Protein AF-A0A0M9BPW5-F1 (afdb_monomer)

pLDDT: mean 83.89, std 12.68, range [43.28, 96.88]

Sequence (171 aa):
MLNIRYLWQKRESIIVTWLVSYSAVLIVPILISLVIYMQANETLKSEIHRANDSLLKQMRYTIDTQVDLMKRLNMEMTWSPNLQTLMYSNQPAKEAPYTAYQLVKELRLYKTSYASIDEFYVVWKKDQSILRSGNIRDMRTAFHTLHNTGAMSFEVWRDQILGGETDQFVI

Radius of gyration: 38.56 Å; Cα contacts (8 Å, |Δi|>4): 85; chains: 1; bounding box: 63×29×126 Å

Structure (mmCIF, N/CA/C/O backbone):
data_AF-A0A0M9BPW5-F1
#
_entry.id   AF-A0A0M9BPW5-F1
#
loop_
_atom_site.group_PDB
_atom_site.id
_atom_site.type_symbol
_atom_site.label_atom_id
_atom_site.label_alt_id
_atom_site.label_comp_id
_atom_site.label_asym_id
_atom_site.label_entity_id
_atom_site.label_seq_id
_atom_site.pdbx_PDB_ins_code
_atom_site.Cartn_x
_atom_site.Cartn_y
_atom_site.Cartn_z
_atom_site.occupancy
_atom_site.B_iso_or_equiv
_atom_site.auth_seq_id
_atom_site.auth_comp_id
_atom_site.auth_asym_id
_atom_site.auth_atom_id
_atom_site.pdbx_PDB_model_num
ATOM 1 N N . MET A 1 1 ? 37.411 -3.195 -94.209 1.00 43.28 1 MET A N 1
ATOM 2 C CA . MET A 1 1 ? 36.472 -3.679 -93.175 1.00 43.28 1 MET A CA 1
ATOM 3 C C . MET A 1 1 ? 37.168 -3.593 -91.826 1.00 43.28 1 MET A C 1
ATOM 5 O O . MET A 1 1 ? 37.989 -4.449 -91.527 1.00 43.28 1 MET A O 1
ATOM 9 N N . LEU A 1 2 ? 36.937 -2.521 -91.063 1.00 47.84 2 LEU A N 1
ATOM 10 C CA . LEU A 1 2 ? 37.511 -2.374 -89.723 1.00 47.84 2 LEU A CA 1
ATOM 11 C C . LEU A 1 2 ? 36.490 -2.831 -88.681 1.00 47.84 2 LEU A C 1
ATOM 13 O O . LEU A 1 2 ? 35.314 -2.478 -88.722 1.00 47.84 2 LEU A O 1
ATOM 17 N N . ASN A 1 3 ? 36.972 -3.697 -87.801 1.00 52.16 3 ASN A N 1
ATOM 18 C CA . ASN A 1 3 ? 36.210 -4.607 -86.965 1.00 52.16 3 ASN A CA 1
ATOM 19 C C . ASN A 1 3 ? 35.525 -3.860 -85.801 1.00 52.16 3 ASN A C 1
ATOM 21 O O . ASN A 1 3 ? 36.129 -3.628 -84.755 1.00 52.16 3 ASN A O 1
ATOM 25 N N . ILE A 1 4 ? 34.248 -3.500 -85.972 1.00 58.25 4 ILE A N 1
ATOM 26 C CA . ILE A 1 4 ? 33.397 -2.829 -84.963 1.00 58.25 4 ILE A CA 1
ATOM 27 C C . ILE A 1 4 ? 33.280 -3.625 -83.648 1.00 58.25 4 ILE A C 1
ATOM 29 O O . ILE A 1 4 ? 33.071 -3.047 -82.582 1.00 58.25 4 ILE A O 1
ATOM 33 N N . ARG A 1 5 ? 33.519 -4.940 -83.693 1.00 55.97 5 ARG A N 1
ATOM 34 C CA . ARG A 1 5 ? 33.482 -5.831 -82.525 1.00 55.97 5 ARG A CA 1
ATOM 35 C C . ARG A 1 5 ? 34.586 -5.553 -81.491 1.00 55.97 5 ARG A C 1
ATOM 37 O O . ARG A 1 5 ? 34.332 -5.655 -80.296 1.00 55.97 5 ARG A O 1
ATOM 44 N N . TYR A 1 6 ? 35.780 -5.133 -81.919 1.00 55.19 6 TYR A N 1
ATOM 45 C CA . TYR A 1 6 ? 36.914 -4.877 -81.011 1.00 55.19 6 TYR A CA 1
ATOM 46 C C . TYR A 1 6 ? 36.750 -3.578 -80.201 1.00 55.19 6 TYR A C 1
ATOM 48 O O . TYR A 1 6 ? 37.181 -3.491 -79.050 1.00 55.19 6 TYR A O 1
ATOM 56 N N . LEU A 1 7 ? 36.072 -2.575 -80.771 1.00 54.31 7 LEU A N 1
ATOM 57 C CA . LEU A 1 7 ? 35.800 -1.306 -80.088 1.00 54.31 7 LEU A CA 1
ATOM 58 C C . LEU A 1 7 ? 34.757 -1.453 -78.970 1.00 54.31 7 LEU A C 1
ATOM 60 O O . LEU A 1 7 ? 34.839 -0.733 -77.980 1.00 54.31 7 LEU A O 1
ATOM 64 N N . TRP A 1 8 ? 33.818 -2.396 -79.090 1.00 54.62 8 TRP A N 1
ATOM 65 C CA . TRP A 1 8 ? 32.851 -2.706 -78.030 1.00 54.62 8 TRP A CA 1
ATOM 66 C C . TRP A 1 8 ? 33.485 -3.484 -76.870 1.00 54.62 8 TRP A C 1
ATOM 68 O O . TRP A 1 8 ? 33.265 -3.140 -75.714 1.00 54.62 8 TRP A O 1
ATOM 78 N N . GLN A 1 9 ? 34.371 -4.438 -77.163 1.00 58.84 9 GLN A N 1
ATOM 79 C CA . GLN A 1 9 ? 35.038 -5.260 -76.145 1.00 58.84 9 GLN A CA 1
ATOM 80 C C . GLN A 1 9 ? 35.985 -4.449 -75.233 1.00 58.84 9 GLN A C 1
ATOM 82 O O . GLN A 1 9 ? 36.092 -4.725 -74.042 1.00 58.84 9 GLN A O 1
ATOM 87 N N . LYS A 1 10 ? 36.633 -3.395 -75.759 1.00 53.81 10 LYS A N 1
ATOM 88 C CA . LYS A 1 10 ? 37.424 -2.444 -74.947 1.00 53.81 10 LYS A CA 1
ATOM 89 C C . LYS A 1 10 ? 36.571 -1.421 -74.187 1.00 53.81 10 LYS A C 1
ATOM 91 O O . LYS A 1 10 ? 36.993 -0.954 -73.131 1.00 53.81 10 LYS A O 1
ATOM 96 N N . ARG A 1 11 ? 35.395 -1.053 -74.709 1.00 54.56 11 ARG A N 1
ATOM 97 C CA . ARG A 1 11 ? 34.473 -0.102 -74.060 1.00 54.56 11 ARG A CA 1
ATOM 98 C C . ARG A 1 11 ? 33.724 -0.725 -72.889 1.00 54.56 11 ARG A C 1
ATOM 100 O O . ARG A 1 11 ? 33.524 -0.024 -71.902 1.00 54.56 11 ARG A O 1
ATOM 107 N N . GLU A 1 12 ? 33.408 -2.019 -72.953 1.00 57.09 12 GLU A N 1
ATOM 108 C CA . GLU A 1 12 ? 32.880 -2.753 -71.796 1.00 57.09 12 GLU A CA 1
ATOM 109 C C . GLU A 1 12 ? 33.825 -2.651 -70.599 1.00 57.09 12 GLU A C 1
ATOM 111 O O . GLU A 1 12 ? 33.384 -2.301 -69.514 1.00 57.09 12 GLU A O 1
ATOM 116 N N . SER A 1 13 ? 35.136 -2.825 -70.793 1.00 60.31 13 SER A N 1
ATOM 117 C CA . SER A 1 13 ? 36.097 -2.717 -69.690 1.00 60.31 13 SER A CA 1
ATOM 118 C C . SER A 1 13 ? 36.125 -1.323 -69.055 1.00 60.31 13 SER A C 1
ATOM 120 O O . SER A 1 13 ? 36.182 -1.229 -67.836 1.00 60.31 13 SER A O 1
ATOM 122 N N . ILE A 1 14 ? 36.071 -0.242 -69.844 1.00 68.62 14 ILE A N 1
ATOM 123 C CA . ILE A 1 14 ? 36.126 1.134 -69.312 1.00 68.62 14 ILE A CA 1
ATOM 124 C C . ILE A 1 14 ? 34.828 1.482 -68.573 1.00 68.62 14 ILE A C 1
ATOM 126 O O . ILE A 1 14 ? 34.875 2.040 -67.477 1.00 68.62 14 ILE A O 1
ATOM 130 N N . ILE A 1 15 ? 33.678 1.127 -69.156 1.00 71.69 15 ILE A N 1
ATOM 131 C CA . ILE A 1 15 ? 32.363 1.364 -68.552 1.00 71.69 15 ILE A CA 1
ATOM 132 C C . ILE A 1 15 ? 32.219 0.535 -67.275 1.00 71.69 15 ILE A C 1
ATOM 134 O O . ILE A 1 15 ? 31.787 1.077 -66.267 1.00 71.69 15 ILE A O 1
ATOM 138 N N . VAL A 1 16 ? 32.647 -0.731 -67.269 1.00 73.62 16 VAL A N 1
ATOM 139 C CA . VAL A 1 16 ? 32.635 -1.589 -66.074 1.00 73.62 16 VAL A CA 1
ATOM 140 C C . VAL A 1 16 ? 33.554 -1.031 -64.986 1.00 73.62 16 VAL A C 1
ATOM 142 O O . VAL A 1 16 ? 33.132 -0.950 -63.837 1.00 73.62 16 VAL A O 1
ATOM 145 N N . THR A 1 17 ? 34.767 -0.567 -65.313 1.00 78.31 17 THR A N 1
ATOM 146 C CA . THR A 1 17 ? 35.663 0.055 -64.319 1.00 78.31 17 THR A CA 1
ATOM 147 C C . THR A 1 17 ? 35.057 1.319 -63.699 1.00 78.31 17 THR A C 1
ATOM 149 O O . THR A 1 17 ? 35.158 1.504 -62.488 1.00 78.31 17 THR A O 1
ATOM 152 N N . TRP A 1 18 ? 34.394 2.166 -64.493 1.00 76.75 18 TRP A N 1
ATOM 153 C CA . TRP A 1 18 ? 33.687 3.345 -63.979 1.00 76.75 18 TRP A CA 1
ATOM 154 C C . TRP A 1 18 ? 32.462 2.956 -63.148 1.00 76.75 18 TRP A C 1
ATOM 156 O O . TRP A 1 18 ? 32.281 3.434 -62.036 1.00 76.75 18 TRP A O 1
ATOM 166 N N . LEU A 1 19 ? 31.633 2.040 -63.632 1.00 80.50 19 LEU A N 1
ATOM 167 C CA . LEU A 1 19 ? 30.432 1.610 -62.921 1.00 80.50 19 LEU A CA 1
ATOM 168 C C . LEU A 1 19 ? 30.793 0.994 -61.559 1.00 80.50 19 LEU A C 1
ATOM 170 O O . LEU A 1 19 ? 30.132 1.289 -60.567 1.00 80.50 19 LEU A O 1
ATOM 174 N N . VAL A 1 20 ? 31.892 0.238 -61.476 1.00 80.81 20 VAL A N 1
ATOM 175 C CA . VAL A 1 20 ? 32.421 -0.307 -60.216 1.00 80.81 20 VAL A CA 1
ATOM 176 C C . VAL A 1 20 ? 32.938 0.794 -59.285 1.00 80.81 20 VAL A C 1
ATOM 178 O O . VAL A 1 20 ? 32.622 0.758 -58.096 1.00 80.81 20 VAL A O 1
ATOM 181 N N . SER A 1 21 ? 33.679 1.793 -59.783 1.00 80.94 21 SER A N 1
ATOM 182 C CA . SER A 1 21 ? 34.196 2.875 -58.929 1.00 80.94 21 SER A CA 1
ATOM 183 C C . SER A 1 21 ? 33.077 3.759 -58.369 1.00 80.94 21 SER A C 1
ATOM 185 O O . SER A 1 21 ? 33.065 4.054 -57.175 1.00 80.94 21 SER A O 1
ATOM 187 N N . TYR A 1 22 ? 32.090 4.113 -59.195 1.00 83.19 22 TYR A N 1
ATOM 188 C CA . TYR A 1 22 ? 30.925 4.889 -58.765 1.00 83.19 22 TYR A CA 1
ATOM 189 C C . TYR A 1 22 ? 29.985 4.072 -57.862 1.00 83.19 22 TYR A C 1
ATOM 191 O O . TYR A 1 22 ? 29.439 4.615 -56.903 1.00 83.19 22 TYR A O 1
ATOM 199 N N . SER A 1 23 ? 29.850 2.761 -58.090 1.00 84.06 23 SER A N 1
ATOM 200 C CA . SER A 1 23 ? 29.090 1.877 -57.192 1.00 84.06 23 SER A CA 1
ATOM 201 C C . SER A 1 23 ? 29.763 1.733 -55.831 1.00 84.06 23 SER A C 1
ATOM 203 O O . SER A 1 23 ? 29.079 1.742 -54.813 1.00 84.06 23 SER A O 1
ATOM 205 N N . ALA A 1 24 ? 31.096 1.659 -55.782 1.00 83.62 24 ALA A N 1
ATOM 206 C CA . ALA A 1 24 ? 31.833 1.581 -54.524 1.00 83.62 24 ALA A CA 1
ATOM 207 C C . ALA A 1 24 ? 31.580 2.810 -53.635 1.00 83.62 24 ALA A C 1
ATOM 209 O O . ALA A 1 24 ? 31.352 2.659 -52.436 1.00 83.62 24 ALA A O 1
ATOM 210 N N . VAL A 1 25 ? 31.524 4.011 -54.225 1.00 88.12 25 VAL A N 1
ATOM 211 C CA . VAL A 1 25 ? 31.182 5.250 -53.502 1.00 88.12 25 VAL A CA 1
ATOM 212 C C . VAL A 1 25 ? 29.760 5.200 -52.924 1.00 88.12 25 VAL A C 1
ATOM 214 O O . VAL A 1 25 ? 29.535 5.710 -51.829 1.00 88.12 25 VAL A O 1
ATOM 217 N N . LEU A 1 26 ? 28.815 4.547 -53.608 1.00 85.56 26 LEU A N 1
ATOM 218 C CA . LEU A 1 26 ? 27.436 4.369 -53.130 1.00 85.56 26 LEU A CA 1
ATOM 219 C C . LEU A 1 26 ? 27.279 3.234 -52.103 1.00 85.56 26 LEU A C 1
ATOM 221 O O . LEU A 1 26 ? 26.373 3.288 -51.276 1.00 85.56 26 LEU A O 1
ATOM 225 N N . ILE A 1 27 ? 28.155 2.228 -52.104 1.00 89.31 27 ILE A N 1
ATOM 226 C CA . ILE A 1 27 ? 28.103 1.103 -51.153 1.00 89.31 27 ILE A CA 1
ATOM 227 C C . ILE A 1 27 ? 28.527 1.536 -49.744 1.00 89.31 27 ILE A C 1
ATOM 229 O O . ILE A 1 27 ? 27.940 1.082 -48.763 1.00 89.31 27 ILE A O 1
ATOM 233 N N . VAL A 1 28 ? 29.508 2.435 -49.623 1.00 90.69 28 VAL A N 1
ATOM 234 C CA . VAL A 1 28 ? 29.999 2.929 -48.324 1.00 90.69 28 VAL A CA 1
ATOM 235 C C . VAL A 1 28 ? 28.876 3.475 -47.422 1.00 90.69 28 VAL A C 1
ATOM 237 O O . VAL A 1 28 ? 28.756 2.988 -46.295 1.00 90.69 28 VAL A O 1
ATOM 240 N N . PRO A 1 29 ? 28.016 4.421 -47.858 1.00 92.38 29 PRO A N 1
ATOM 241 C CA . PRO A 1 29 ? 26.931 4.921 -47.014 1.00 92.38 29 PRO A CA 1
ATOM 242 C C . PRO A 1 29 ? 25.902 3.838 -46.670 1.00 92.38 29 PRO A C 1
ATOM 244 O O . PRO A 1 29 ? 25.401 3.830 -45.550 1.00 92.38 29 PRO A O 1
ATOM 247 N N . ILE A 1 30 ? 25.642 2.881 -47.569 1.00 92.62 30 ILE A N 1
ATOM 248 C CA . ILE A 1 30 ? 24.728 1.759 -47.299 1.00 92.62 30 ILE A CA 1
ATOM 249 C C . ILE A 1 30 ? 25.270 0.883 -46.164 1.00 92.62 30 ILE A C 1
ATOM 251 O O . ILE A 1 30 ? 24.525 0.532 -45.249 1.00 92.62 30 ILE A O 1
ATOM 255 N N . LEU A 1 31 ? 26.567 0.564 -46.184 1.00 94.00 31 LEU A N 1
ATOM 256 C CA . LEU A 1 31 ? 27.205 -0.221 -45.125 1.00 94.00 31 LEU A CA 1
ATOM 257 C C . LEU A 1 31 ? 27.166 0.506 -43.776 1.00 94.00 31 LEU A C 1
ATOM 259 O O . LEU A 1 31 ? 26.861 -0.114 -42.758 1.00 94.00 31 LEU A O 1
ATOM 263 N N . ILE A 1 32 ? 27.415 1.819 -43.763 1.00 93.38 32 ILE A N 1
ATOM 264 C CA . ILE A 1 32 ? 27.325 2.636 -42.544 1.00 93.38 32 ILE A CA 1
ATOM 265 C C . ILE A 1 32 ? 25.891 2.627 -41.999 1.00 93.38 32 ILE A C 1
ATOM 267 O O . ILE A 1 32 ? 25.687 2.364 -40.813 1.00 93.38 32 ILE A O 1
ATOM 271 N N . SER A 1 33 ? 24.889 2.856 -42.852 1.00 93.50 33 SER A N 1
ATOM 272 C CA . SER A 1 33 ? 23.478 2.815 -42.456 1.00 93.50 33 SER A CA 1
ATOM 273 C C . SER A 1 33 ? 23.064 1.447 -41.918 1.00 93.50 33 SER A C 1
ATOM 275 O O . SER A 1 33 ? 22.333 1.387 -40.931 1.00 93.50 33 SER A O 1
ATOM 277 N N . LEU A 1 34 ? 23.557 0.357 -42.513 1.00 93.25 34 LEU A N 1
ATOM 278 C CA . LEU A 1 34 ? 23.288 -1.000 -42.042 1.00 93.25 34 LEU A CA 1
ATOM 279 C C . LEU A 1 34 ? 23.841 -1.222 -40.628 1.00 93.25 34 LEU A C 1
ATOM 281 O O . LEU A 1 34 ? 23.124 -1.711 -39.757 1.00 93.25 34 LEU A O 1
ATOM 285 N N . VAL A 1 35 ? 25.088 -0.814 -40.376 1.00 93.19 35 VAL A N 1
ATOM 286 C CA . VAL A 1 35 ? 25.717 -0.936 -39.051 1.00 93.19 35 VAL A CA 1
ATOM 287 C C . VAL A 1 35 ? 24.973 -0.106 -38.003 1.00 93.19 35 VAL A C 1
ATOM 289 O O . VAL A 1 35 ? 24.719 -0.600 -36.903 1.00 93.19 35 VAL A O 1
ATOM 292 N N . ILE A 1 36 ? 24.588 1.129 -38.339 1.00 92.50 36 ILE A N 1
ATOM 293 C CA . ILE A 1 36 ? 23.799 1.991 -37.448 1.00 92.50 36 ILE A CA 1
ATOM 294 C C . ILE A 1 36 ? 22.442 1.352 -37.150 1.00 92.50 36 ILE A C 1
ATOM 296 O O . ILE A 1 36 ? 22.041 1.306 -35.993 1.00 92.50 36 ILE A O 1
ATOM 300 N N . TYR A 1 37 ? 21.751 0.828 -38.165 1.00 93.50 37 TYR A N 1
ATOM 301 C CA . TYR A 1 37 ? 20.451 0.181 -37.995 1.00 93.50 37 TYR A CA 1
ATOM 302 C C . TYR A 1 37 ? 20.531 -1.034 -37.065 1.00 93.50 37 TYR A C 1
ATOM 304 O O . TYR A 1 37 ? 19.714 -1.167 -36.155 1.00 93.50 37 TYR A O 1
ATOM 312 N N . MET A 1 38 ? 21.542 -1.890 -37.248 1.00 90.69 38 MET A N 1
ATOM 313 C CA . MET A 1 38 ? 21.749 -3.060 -36.392 1.00 90.69 38 MET A CA 1
ATOM 314 C C . MET A 1 38 ? 21.988 -2.661 -34.931 1.00 90.69 38 MET A C 1
ATOM 316 O O . MET A 1 38 ? 21.357 -3.222 -34.037 1.00 90.69 38 MET A O 1
ATOM 320 N N . GLN A 1 39 ? 22.846 -1.666 -34.682 1.00 89.56 39 GLN A N 1
ATOM 321 C CA . GLN A 1 39 ? 23.094 -1.172 -33.323 1.00 89.56 39 GLN A CA 1
ATOM 322 C C . GLN A 1 39 ? 21.848 -0.516 -32.722 1.00 89.56 39 GLN A C 1
ATOM 324 O O . GLN A 1 39 ? 21.471 -0.826 -31.595 1.00 89.56 39 GLN A O 1
ATOM 329 N N . ALA A 1 40 ? 21.168 0.340 -33.487 1.00 89.69 40 ALA A N 1
ATOM 330 C CA . ALA A 1 40 ? 19.968 1.034 -33.040 1.00 89.69 40 ALA A CA 1
ATOM 331 C C . ALA A 1 40 ? 18.846 0.057 -32.664 1.00 89.69 40 ALA A C 1
ATOM 333 O O . ALA A 1 40 ? 18.178 0.271 -31.657 1.00 89.69 40 ALA A O 1
ATOM 334 N N . ASN A 1 41 ? 18.658 -1.026 -33.423 1.00 89.69 41 ASN A N 1
ATOM 335 C CA . ASN A 1 41 ? 17.629 -2.024 -33.141 1.00 89.69 41 ASN A CA 1
ATOM 336 C C . ASN A 1 41 ? 17.884 -2.771 -31.819 1.00 89.69 41 ASN A C 1
ATOM 338 O O . ASN A 1 41 ? 16.973 -2.905 -31.000 1.00 89.69 41 ASN A O 1
ATOM 342 N N . GLU A 1 42 ? 19.122 -3.209 -31.575 1.00 88.19 42 GLU A N 1
ATOM 343 C CA . GLU A 1 42 ? 19.495 -3.890 -30.325 1.00 88.19 42 GLU A CA 1
ATOM 344 C C . GLU A 1 42 ? 19.438 -2.946 -29.115 1.00 88.19 42 GLU A C 1
ATOM 346 O O . GLU A 1 42 ? 18.886 -3.288 -28.062 1.00 88.19 42 GLU A O 1
ATOM 351 N N . THR A 1 43 ? 19.943 -1.718 -29.263 1.00 89.56 43 THR A N 1
ATOM 352 C CA . THR A 1 43 ? 19.860 -0.702 -28.209 1.00 89.56 43 THR A CA 1
ATOM 353 C C . THR A 1 43 ? 18.409 -0.356 -27.898 1.00 89.56 43 THR A C 1
ATOM 355 O O . THR A 1 43 ? 18.027 -0.363 -26.734 1.00 89.56 43 THR A O 1
ATOM 358 N N . LEU A 1 44 ? 17.566 -0.131 -28.906 1.00 89.19 44 LEU A N 1
ATOM 359 C CA . LEU A 1 44 ? 16.162 0.209 -28.684 1.00 89.19 44 LEU A CA 1
ATOM 360 C C . LEU A 1 44 ? 15.406 -0.932 -27.996 1.00 89.19 44 LEU A C 1
ATOM 362 O O . LEU A 1 44 ? 14.670 -0.697 -27.039 1.00 89.19 44 LEU A O 1
ATOM 366 N N . LYS A 1 45 ? 15.612 -2.178 -28.434 1.00 89.12 45 LYS A N 1
ATOM 367 C CA . LYS A 1 45 ? 14.971 -3.346 -27.822 1.00 89.12 45 LYS A CA 1
ATOM 368 C C . LYS A 1 45 ? 15.390 -3.526 -26.361 1.00 89.12 45 LYS A C 1
ATOM 370 O O . LYS A 1 45 ? 14.538 -3.753 -25.502 1.00 89.12 45 LYS A O 1
ATOM 375 N N . SER A 1 46 ? 16.683 -3.394 -26.062 1.00 91.06 46 SER A N 1
ATOM 376 C CA . SER A 1 46 ? 17.184 -3.475 -24.683 1.00 91.06 46 SER A CA 1
ATOM 377 C C . SER A 1 46 ? 16.703 -2.309 -23.811 1.00 91.06 46 SER A C 1
ATOM 379 O O . SER A 1 46 ? 16.403 -2.516 -22.635 1.00 91.06 46 SER A O 1
ATOM 381 N N . GLU A 1 47 ? 16.553 -1.110 -24.378 1.00 91.31 47 GLU A N 1
ATOM 382 C CA . GLU A 1 47 ? 15.983 0.054 -23.696 1.00 91.31 47 GLU A CA 1
ATOM 383 C C . GLU A 1 47 ? 14.519 -0.176 -23.316 1.00 91.31 47 GLU A C 1
ATOM 385 O O . GLU A 1 47 ? 14.139 0.057 -22.171 1.00 91.31 47 GLU A O 1
ATOM 390 N N . ILE A 1 48 ? 13.717 -0.708 -24.245 1.00 91.19 48 ILE A N 1
ATOM 391 C CA . ILE A 1 48 ? 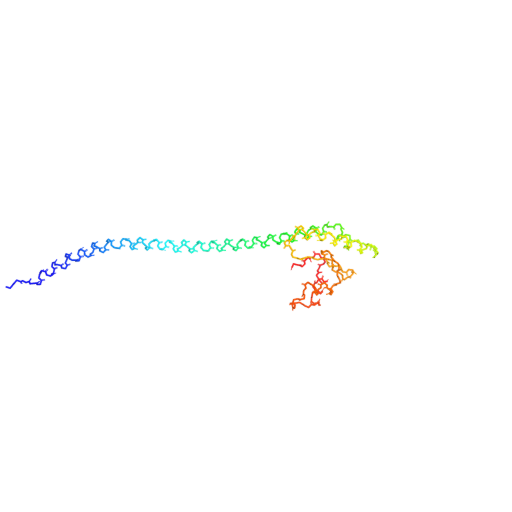12.306 -1.039 -24.006 1.00 91.19 48 ILE A CA 1
ATOM 392 C C . 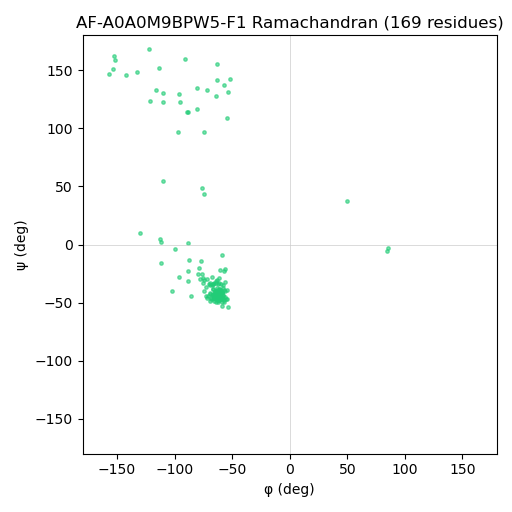ILE A 1 48 ? 12.181 -2.087 -22.897 1.00 91.19 48 ILE A C 1
ATOM 394 O O . ILE A 1 48 ? 11.395 -1.901 -21.967 1.00 91.19 48 ILE A O 1
ATOM 398 N N . HIS A 1 49 ? 12.969 -3.165 -22.951 1.00 92.62 49 HIS A N 1
ATOM 399 C CA . HIS A 1 49 ? 12.945 -4.189 -21.904 1.00 92.62 49 HIS A CA 1
ATOM 400 C C . HIS A 1 49 ? 13.360 -3.623 -20.543 1.00 92.62 49 HIS A C 1
ATOM 402 O O . HIS A 1 49 ? 12.666 -3.842 -19.552 1.00 92.62 49 HIS A O 1
ATOM 408 N N . ARG A 1 50 ? 14.429 -2.821 -20.494 1.00 93.50 50 ARG A N 1
ATOM 409 C CA . ARG A 1 50 ? 14.893 -2.190 -19.254 1.00 93.50 50 ARG A CA 1
ATOM 410 C C . ARG A 1 50 ? 13.865 -1.216 -18.677 1.00 93.50 50 ARG A C 1
ATOM 412 O O . ARG A 1 50 ? 13.666 -1.191 -17.462 1.00 93.50 50 ARG A O 1
ATOM 419 N N . ALA A 1 51 ? 13.212 -0.428 -19.529 1.00 93.38 51 ALA A N 1
ATOM 420 C CA . ALA A 1 51 ? 12.151 0.484 -19.121 1.00 93.38 51 ALA A CA 1
ATOM 421 C C . ALA A 1 51 ? 10.954 -0.285 -18.546 1.00 93.38 51 ALA A C 1
ATOM 423 O O . ALA A 1 51 ? 10.472 0.056 -17.468 1.00 93.38 51 ALA A O 1
ATOM 424 N N . ASN A 1 52 ? 10.527 -1.363 -19.207 1.00 94.88 52 ASN A N 1
ATOM 425 C CA . ASN A 1 52 ? 9.426 -2.194 -18.732 1.00 94.88 52 ASN A CA 1
ATOM 426 C C . ASN A 1 52 ? 9.745 -2.866 -17.386 1.00 94.88 52 ASN A C 1
ATOM 428 O O . ASN A 1 52 ? 8.941 -2.808 -16.458 1.00 94.88 52 ASN A O 1
ATOM 432 N N . ASP A 1 53 ? 10.948 -3.425 -17.235 1.00 96.38 53 ASP A N 1
ATOM 433 C CA . ASP A 1 53 ? 11.401 -4.009 -15.969 1.00 96.38 53 ASP A CA 1
ATOM 434 C C . ASP A 1 53 ? 11.455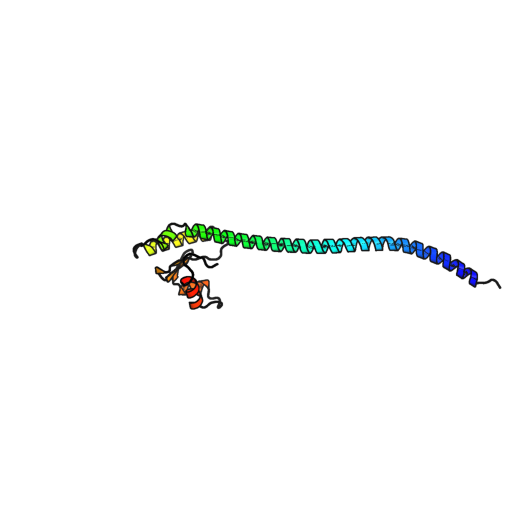 -2.967 -14.844 1.00 96.38 53 ASP A C 1
ATOM 436 O O . ASP A 1 53 ? 11.113 -3.262 -13.697 1.00 96.38 53 ASP A O 1
ATOM 440 N N . SER A 1 54 ? 11.867 -1.736 -15.158 1.00 96.50 54 SER A N 1
ATOM 441 C CA . SER A 1 54 ? 11.860 -0.622 -14.206 1.00 96.50 54 SER A CA 1
ATOM 442 C C . SER A 1 54 ? 10.438 -0.270 -13.764 1.00 96.50 54 SER A C 1
ATOM 444 O O . SER A 1 54 ? 10.189 -0.136 -12.567 1.00 96.50 54 SER A O 1
ATOM 446 N N . LEU A 1 55 ? 9.488 -0.194 -14.700 1.00 95.88 55 LEU A N 1
ATOM 447 C CA . LEU A 1 55 ? 8.079 0.072 -14.397 1.00 95.88 55 LEU A CA 1
ATOM 448 C C . LEU A 1 55 ? 7.466 -1.029 -13.523 1.00 95.88 55 LEU A C 1
ATOM 450 O O . LEU A 1 55 ? 6.810 -0.732 -12.526 1.00 95.88 55 LEU A O 1
ATOM 454 N N . LEU A 1 56 ? 7.729 -2.300 -13.837 1.00 96.56 56 LEU A N 1
ATOM 455 C CA . LEU A 1 56 ? 7.258 -3.427 -13.027 1.00 96.56 56 LEU A CA 1
ATOM 456 C C . LEU A 1 56 ? 7.840 -3.394 -11.608 1.00 96.56 56 LEU A C 1
ATOM 458 O O . LEU A 1 56 ? 7.116 -3.618 -10.637 1.00 96.56 56 LEU A O 1
ATOM 462 N N . LYS A 1 57 ? 9.130 -3.066 -11.462 1.00 96.81 57 LYS A N 1
ATOM 463 C CA . LYS A 1 57 ? 9.761 -2.890 -10.145 1.00 96.81 57 LYS A CA 1
ATOM 464 C C . LYS A 1 57 ? 9.144 -1.738 -9.360 1.00 96.81 57 LYS A C 1
ATOM 466 O O . LYS A 1 57 ? 8.944 -1.886 -8.159 1.00 96.81 57 LYS A O 1
ATOM 471 N N . GLN A 1 58 ? 8.828 -0.625 -10.017 1.00 96.31 58 GLN A N 1
ATOM 472 C CA . GLN A 1 58 ? 8.156 0.507 -9.377 1.00 96.31 58 GLN A CA 1
ATOM 473 C C . GLN A 1 58 ? 6.763 0.116 -8.883 1.00 96.31 58 GLN A C 1
ATOM 475 O O . GLN A 1 58 ? 6.460 0.348 -7.717 1.00 96.31 58 GLN A O 1
ATOM 480 N N . MET A 1 59 ? 5.953 -0.554 -9.711 1.00 95.81 59 MET A N 1
ATOM 481 C CA . MET A 1 59 ? 4.637 -1.044 -9.283 1.00 95.81 59 MET A CA 1
ATOM 482 C C . MET A 1 59 ? 4.742 -1.994 -8.092 1.00 95.81 59 MET A C 1
ATOM 484 O O . MET A 1 59 ? 4.013 -1.838 -7.114 1.00 95.81 59 MET A O 1
ATOM 488 N N . ARG A 1 60 ? 5.681 -2.947 -8.142 1.00 96.06 60 ARG A N 1
ATOM 489 C CA . ARG A 1 60 ? 5.945 -3.843 -7.014 1.00 96.06 60 ARG A CA 1
ATOM 490 C C . ARG A 1 60 ? 6.307 -3.057 -5.757 1.00 96.06 60 ARG A C 1
ATOM 492 O O . ARG A 1 60 ? 5.723 -3.305 -4.714 1.00 96.06 60 ARG A O 1
ATOM 499 N N . TYR A 1 61 ? 7.235 -2.108 -5.856 1.00 96.88 61 TYR A N 1
ATOM 500 C CA . TYR A 1 61 ? 7.642 -1.283 -4.721 1.00 96.88 61 TYR A CA 1
ATOM 501 C C . TYR A 1 61 ? 6.460 -0.506 -4.125 1.00 96.88 61 TYR A C 1
ATOM 503 O O . TYR A 1 61 ? 6.320 -0.438 -2.905 1.00 96.88 61 TYR A O 1
ATOM 511 N N . THR A 1 62 ? 5.577 0.041 -4.963 1.00 95.00 62 THR A N 1
ATOM 512 C CA . THR A 1 62 ? 4.353 0.709 -4.506 1.00 95.00 62 THR A CA 1
ATOM 513 C C . THR A 1 62 ? 3.438 -0.246 -3.743 1.00 95.00 62 THR A C 1
ATOM 515 O O . THR A 1 62 ? 2.992 0.108 -2.654 1.00 95.00 62 THR A O 1
ATOM 518 N N . ILE A 1 63 ? 3.190 -1.453 -4.262 1.00 94.38 63 ILE A N 1
ATOM 519 C CA . ILE A 1 63 ? 2.376 -2.471 -3.576 1.00 94.38 63 ILE A CA 1
ATOM 520 C C . ILE A 1 63 ? 3.031 -2.880 -2.251 1.00 94.38 63 ILE A C 1
ATOM 522 O O . ILE A 1 63 ? 2.376 -2.840 -1.212 1.00 94.38 63 ILE A O 1
ATOM 526 N N . ASP A 1 64 ? 4.326 -3.203 -2.273 1.00 95.31 64 ASP A N 1
ATOM 527 C CA . ASP A 1 64 ? 5.096 -3.598 -1.088 1.00 95.31 64 ASP A CA 1
ATOM 528 C C . ASP A 1 64 ? 5.040 -2.499 -0.009 1.00 95.31 64 ASP A C 1
ATOM 530 O O . ASP A 1 64 ? 4.863 -2.794 1.173 1.00 95.31 64 ASP A O 1
ATOM 534 N N . THR A 1 65 ? 5.096 -1.225 -0.413 1.00 94.81 65 THR A N 1
ATOM 535 C CA . THR A 1 65 ? 4.957 -0.071 0.490 1.00 94.81 65 THR A CA 1
ATOM 536 C C . THR A 1 65 ? 3.566 -0.004 1.124 1.00 94.81 65 THR A C 1
ATOM 538 O O . THR A 1 65 ? 3.459 0.230 2.326 1.00 94.81 65 THR A O 1
ATOM 541 N N . GLN A 1 66 ? 2.493 -0.227 0.356 1.00 93.12 66 GLN A N 1
ATOM 542 C CA . GLN A 1 66 ? 1.134 -0.237 0.915 1.00 93.12 66 GLN A CA 1
ATOM 543 C C . GLN A 1 66 ? 0.941 -1.388 1.905 1.00 93.12 66 GLN A C 1
ATOM 545 O O . GLN A 1 66 ? 0.391 -1.188 2.987 1.00 93.12 66 GLN A O 1
ATOM 550 N N . VAL A 1 67 ? 1.461 -2.575 1.587 1.00 93.56 67 VAL A N 1
ATOM 551 C CA . VAL A 1 67 ? 1.424 -3.725 2.499 1.00 93.56 67 VAL A CA 1
ATOM 552 C C . VAL A 1 67 ? 2.214 -3.443 3.782 1.00 93.56 67 VAL A C 1
ATOM 554 O O . VAL A 1 67 ? 1.761 -3.810 4.867 1.00 93.56 67 VAL A O 1
ATOM 557 N N . ASP A 1 68 ? 3.368 -2.774 3.700 1.00 94.75 68 ASP A N 1
ATOM 558 C CA . ASP A 1 68 ? 4.137 -2.373 4.888 1.00 94.75 68 ASP A CA 1
ATOM 559 C C . ASP A 1 68 ? 3.353 -1.391 5.771 1.00 94.75 68 ASP A C 1
ATOM 561 O O . ASP A 1 68 ? 3.300 -1.560 6.989 1.00 94.75 68 ASP A O 1
ATOM 565 N N . LEU A 1 69 ? 2.664 -0.415 5.169 1.00 93.75 69 LEU A N 1
ATOM 566 C CA . LEU A 1 69 ? 1.785 0.505 5.899 1.00 93.75 69 LEU A CA 1
ATOM 567 C C . LEU A 1 69 ? 0.641 -0.231 6.606 1.00 93.75 69 LEU A C 1
ATOM 569 O O . LEU A 1 69 ? 0.382 0.042 7.777 1.00 93.75 69 LEU A O 1
ATOM 573 N N . MET A 1 70 ? 0.000 -1.200 5.943 1.00 93.31 70 MET A N 1
ATOM 574 C CA . MET A 1 70 ? -1.046 -2.029 6.558 1.00 93.31 70 MET A CA 1
ATOM 575 C C . MET A 1 70 ? -0.509 -2.834 7.748 1.00 93.31 70 MET A C 1
ATOM 577 O O . MET A 1 70 ? -1.159 -2.903 8.789 1.00 93.31 70 MET A O 1
ATOM 581 N N . LYS A 1 71 ? 0.702 -3.398 7.639 1.00 92.62 71 LYS A N 1
ATOM 582 C CA . LYS A 1 71 ? 1.359 -4.117 8.744 1.00 92.62 71 LYS A CA 1
ATOM 583 C C . LYS A 1 71 ? 1.693 -3.201 9.921 1.00 92.62 71 LYS A C 1
ATOM 585 O O . LYS A 1 71 ? 1.526 -3.609 11.069 1.00 92.62 71 LYS A O 1
ATOM 590 N N . ARG A 1 72 ? 2.148 -1.974 9.656 1.00 93.44 72 ARG A N 1
ATOM 591 C CA . ARG A 1 72 ? 2.425 -0.971 10.698 1.00 93.44 72 ARG A CA 1
ATOM 592 C C . ARG A 1 72 ? 1.155 -0.543 11.417 1.00 93.44 72 ARG A C 1
ATOM 594 O O . ARG A 1 72 ? 1.128 -0.603 12.643 1.00 93.44 72 ARG A O 1
ATOM 601 N N . LEU A 1 73 ? 0.103 -0.208 10.667 1.00 94.19 73 LEU A N 1
ATOM 602 C CA . LEU A 1 73 ? -1.213 0.091 11.231 1.00 94.19 73 LEU A CA 1
ATOM 603 C C . LEU A 1 73 ? -1.689 -1.064 12.116 1.00 94.19 73 LEU A C 1
ATOM 605 O O . LEU A 1 73 ? -2.113 -0.843 13.245 1.00 94.19 73 LEU A O 1
ATOM 609 N N . ASN A 1 74 ? -1.575 -2.297 11.621 1.00 90.50 74 ASN A N 1
ATOM 610 C CA . ASN A 1 74 ? -1.966 -3.482 12.368 1.00 90.50 74 ASN A CA 1
ATOM 611 C C . ASN A 1 74 ? -1.227 -3.604 13.714 1.00 90.50 74 ASN A C 1
ATOM 613 O O . ASN A 1 74 ? -1.841 -3.828 14.761 1.00 90.50 74 ASN A O 1
ATOM 617 N N . MET A 1 75 ? 0.095 -3.429 13.689 1.00 90.25 75 MET A N 1
ATOM 618 C CA . MET A 1 75 ? 0.920 -3.436 14.893 1.00 90.25 75 MET A CA 1
ATOM 619 C C . MET A 1 75 ? 0.448 -2.348 15.865 1.00 90.25 75 MET A C 1
ATOM 621 O O . MET A 1 75 ? 0.123 -2.654 17.008 1.00 90.25 75 MET A O 1
ATOM 625 N N . GLU A 1 76 ? 0.333 -1.099 15.414 1.00 91.44 76 GLU A N 1
ATOM 626 C CA . GLU A 1 76 ? -0.113 0.017 16.259 1.00 91.44 76 GLU A CA 1
ATOM 627 C C . GLU A 1 76 ? -1.499 -0.218 16.869 1.00 91.44 76 GLU A C 1
ATOM 629 O O . GLU A 1 76 ? -1.677 -0.015 18.069 1.00 91.44 76 GLU A O 1
ATOM 634 N N . MET A 1 77 ? -2.455 -0.717 16.080 1.00 91.19 77 MET A N 1
ATOM 635 C CA . MET A 1 77 ? -3.794 -1.058 16.559 1.00 91.19 77 MET A CA 1
ATOM 636 C C . MET A 1 77 ? -3.756 -2.149 17.631 1.00 91.19 77 MET A C 1
ATOM 638 O O . MET A 1 77 ? -4.401 -2.004 18.665 1.00 91.19 77 MET A O 1
ATOM 642 N N . THR A 1 78 ? -2.985 -3.220 17.419 1.00 87.44 78 THR A N 1
ATOM 643 C CA . THR A 1 78 ? -2.872 -4.351 18.362 1.00 87.44 78 THR A CA 1
ATOM 644 C C . THR A 1 78 ? -2.282 -3.927 19.714 1.00 87.44 78 THR A C 1
ATOM 646 O O . THR A 1 78 ? -2.645 -4.468 20.762 1.00 87.44 78 THR A O 1
ATOM 649 N N . TRP A 1 79 ? -1.409 -2.917 19.716 1.00 88.56 79 TRP A N 1
ATOM 650 C CA . TRP A 1 79 ? -0.834 -2.337 20.934 1.00 88.56 79 TRP A CA 1
ATOM 651 C C . TRP A 1 79 ? -1.665 -1.198 21.540 1.00 88.56 79 TRP A C 1
ATOM 653 O O . TRP A 1 79 ? -1.277 -0.652 22.574 1.00 88.56 79 TRP A O 1
ATOM 663 N N . SER A 1 80 ? -2.817 -0.857 20.956 1.00 89.69 80 SER A N 1
ATOM 664 C CA . SER A 1 80 ? -3.731 0.127 21.535 1.00 89.69 80 SER A CA 1
ATOM 665 C C . SER A 1 80 ? -4.287 -0.362 22.882 1.00 89.69 80 SER A C 1
ATOM 667 O O . SER A 1 80 ? -4.888 -1.443 22.944 1.00 89.69 80 SER A O 1
ATOM 669 N N . PRO A 1 81 ? -4.197 0.440 23.962 1.00 88.44 81 PRO A N 1
ATOM 670 C CA . PRO A 1 81 ? -4.782 0.093 25.256 1.00 88.44 81 PRO A CA 1
ATOM 671 C C . PRO A 1 81 ? -6.293 -0.153 25.187 1.00 88.44 81 PRO A C 1
ATOM 673 O O . PRO A 1 81 ? -6.804 -1.028 25.887 1.00 88.44 81 PRO A O 1
ATOM 676 N N . ASN A 1 82 ? -7.013 0.585 24.333 1.00 89.38 82 ASN A N 1
ATOM 677 C CA . ASN A 1 82 ? -8.460 0.435 24.182 1.00 89.38 82 ASN A CA 1
ATOM 678 C C . ASN A 1 82 ? -8.807 -0.903 23.527 1.00 89.38 82 ASN A C 1
ATOM 680 O O . ASN A 1 82 ? -9.725 -1.584 23.984 1.00 89.38 82 ASN A O 1
ATOM 684 N N . LEU A 1 83 ? -8.048 -1.309 22.500 1.00 88.75 83 LEU A N 1
ATOM 685 C CA . LEU A 1 83 ? -8.238 -2.609 21.860 1.00 88.75 83 LEU A CA 1
ATOM 686 C C . LEU A 1 83 ? -7.877 -3.751 22.815 1.00 88.75 83 LEU A C 1
ATOM 688 O O . LEU A 1 83 ? -8.674 -4.671 22.982 1.00 88.75 83 LEU A O 1
ATOM 692 N N . GLN A 1 84 ? -6.736 -3.670 23.504 1.00 88.75 84 GLN A N 1
ATOM 693 C CA . GLN A 1 84 ? -6.336 -4.689 24.481 1.00 88.75 84 GLN A CA 1
ATOM 694 C C . GLN A 1 84 ? -7.351 -4.832 25.613 1.00 88.75 84 GLN A C 1
ATOM 696 O O . GLN A 1 84 ? -7.705 -5.946 25.996 1.00 88.75 84 GLN A O 1
ATOM 701 N N . THR A 1 85 ? -7.870 -3.715 26.118 1.00 87.69 85 THR A N 1
ATOM 702 C CA . THR A 1 85 ? -8.921 -3.729 27.136 1.00 87.69 85 THR A CA 1
ATOM 703 C C . THR A 1 85 ? -10.177 -4.405 26.591 1.00 87.69 85 THR A C 1
ATOM 705 O O . THR A 1 85 ? -10.733 -5.288 27.238 1.00 87.69 85 THR A O 1
ATOM 708 N N . LEU A 1 86 ? -10.603 -4.070 25.375 1.00 84.50 86 LEU A N 1
ATOM 709 C CA . LEU A 1 86 ? -11.803 -4.642 24.767 1.00 84.50 86 LEU A CA 1
ATOM 710 C C . LEU A 1 86 ? -11.666 -6.144 24.438 1.00 84.50 86 LEU A C 1
ATOM 712 O O . LEU A 1 86 ? -12.673 -6.855 24.465 1.00 84.50 86 LEU A O 1
ATOM 716 N N . MET A 1 87 ? -10.446 -6.631 24.172 1.00 81.62 87 MET A N 1
ATOM 717 C CA . MET A 1 87 ? -10.161 -8.049 23.902 1.00 81.62 87 MET A CA 1
ATOM 718 C C . MET A 1 87 ? -9.939 -8.892 25.165 1.00 81.62 87 MET A C 1
ATOM 720 O O . MET A 1 87 ? -10.464 -10.000 25.247 1.00 81.62 87 MET A O 1
ATOM 724 N N . TYR A 1 88 ? -9.173 -8.394 26.140 1.00 76.31 88 TYR A N 1
ATOM 725 C CA . TYR A 1 88 ? -8.668 -9.206 27.258 1.00 76.31 88 TYR A CA 1
ATOM 726 C C . TYR A 1 88 ? -9.263 -8.856 28.620 1.00 76.31 88 TYR A C 1
ATOM 728 O O . TYR A 1 88 ? -9.127 -9.637 29.563 1.00 76.31 88 TYR A O 1
ATOM 736 N N . SER A 1 89 ? -9.906 -7.697 28.772 1.00 68.94 89 SER A N 1
ATOM 737 C CA . SER A 1 89 ? -10.491 -7.351 30.064 1.00 68.94 89 SER A CA 1
ATOM 738 C C . SER A 1 89 ? -11.844 -8.038 30.248 1.00 68.94 89 SER A C 1
ATOM 740 O O . SER A 1 89 ? -12.733 -7.978 29.395 1.00 68.94 89 SER A O 1
ATOM 742 N N . ASN A 1 90 ? -12.053 -8.621 31.429 1.00 68.50 90 ASN A N 1
ATOM 743 C CA . ASN A 1 90 ? -13.381 -9.005 31.914 1.00 68.50 90 ASN A CA 1
ATOM 744 C C . ASN A 1 90 ? -14.178 -7.759 32.353 1.00 68.50 90 ASN A C 1
ATOM 746 O O . ASN A 1 90 ? -14.801 -7.745 33.416 1.00 68.50 90 ASN A O 1
ATOM 750 N N . GLN A 1 91 ? -14.132 -6.686 31.554 1.00 71.44 91 GLN A N 1
ATOM 751 C CA . GLN A 1 91 ? -14.823 -5.444 31.865 1.00 71.44 91 GLN A CA 1
ATOM 752 C C . GLN A 1 91 ? -16.325 -5.706 32.054 1.00 71.44 91 GLN A C 1
ATOM 754 O O . GLN A 1 91 ? -16.934 -6.453 31.265 1.00 71.44 91 GLN A O 1
ATOM 759 N N . PRO A 1 92 ? -16.944 -5.085 33.077 1.00 72.88 92 PRO A N 1
ATOM 760 C CA . PRO A 1 92 ? -18.382 -5.137 33.270 1.00 72.88 92 PRO A CA 1
ATOM 761 C C . PRO A 1 92 ? -19.109 -4.740 31.984 1.00 72.88 92 PRO A C 1
ATOM 763 O O . PRO A 1 92 ? -18.706 -3.808 31.288 1.00 72.88 92 PRO A O 1
ATOM 766 N N . ALA A 1 93 ? -20.231 -5.397 31.684 1.00 73.00 93 ALA A N 1
ATOM 767 C CA . ALA A 1 93 ? -21.014 -5.121 30.474 1.00 73.00 93 ALA A CA 1
ATOM 768 C C . ALA A 1 93 ? -21.450 -3.644 30.337 1.00 73.00 93 ALA A C 1
ATOM 770 O O . ALA A 1 93 ? -21.731 -3.190 29.235 1.00 73.00 93 ALA A O 1
ATOM 771 N N . LYS A 1 94 ? -21.475 -2.889 31.445 1.00 77.38 94 LYS A N 1
ATOM 772 C CA . LYS A 1 94 ? -21.784 -1.451 31.469 1.00 77.38 94 LYS A CA 1
ATOM 773 C C . LYS A 1 94 ? -20.637 -0.557 30.982 1.00 77.38 94 LYS A C 1
ATOM 775 O O . LYS A 1 94 ? -20.903 0.545 30.519 1.00 77.38 94 LYS A O 1
ATOM 780 N N . GLU A 1 95 ? -19.389 -1.008 31.086 1.00 81.44 95 GLU A N 1
ATOM 781 C CA . GLU A 1 95 ? -18.194 -0.220 30.737 1.00 81.44 95 GLU A CA 1
ATOM 782 C C . GLU A 1 95 ? -17.703 -0.512 29.316 1.00 81.44 95 GLU A C 1
ATOM 784 O O . GLU A 1 95 ? -17.166 0.366 28.644 1.00 81.44 95 GLU A O 1
ATOM 789 N N . ALA A 1 96 ? -17.964 -1.722 28.817 1.00 83.50 96 ALA A N 1
ATOM 790 C CA . ALA A 1 96 ? -17.530 -2.153 27.493 1.00 83.50 96 ALA A CA 1
ATOM 791 C C . ALA A 1 96 ? -17.995 -1.235 26.330 1.00 83.50 96 ALA A C 1
ATOM 793 O O . ALA A 1 96 ? -17.176 -0.953 25.453 1.00 83.50 96 ALA A O 1
ATOM 794 N N . PRO A 1 97 ? -19.236 -0.693 26.307 1.00 85.81 97 PRO A N 1
ATOM 795 C CA . PRO A 1 97 ? -19.660 0.242 25.259 1.00 85.81 97 PRO A CA 1
ATOM 796 C C . PRO A 1 97 ? -18.872 1.559 25.255 1.00 85.81 97 PRO A C 1
ATOM 798 O O . PRO A 1 97 ? -18.661 2.159 24.201 1.00 85.81 97 PRO A O 1
ATOM 801 N N . TYR A 1 98 ? -18.419 2.016 26.426 1.00 88.81 98 TYR A N 1
ATOM 802 C CA . TYR A 1 98 ? -17.619 3.232 26.536 1.00 88.81 98 TYR A CA 1
ATOM 803 C C . TYR A 1 98 ? -16.208 3.013 25.977 1.00 88.81 98 TYR A C 1
ATOM 805 O O . TYR A 1 98 ? -15.753 3.805 25.151 1.00 88.81 98 TYR A O 1
ATOM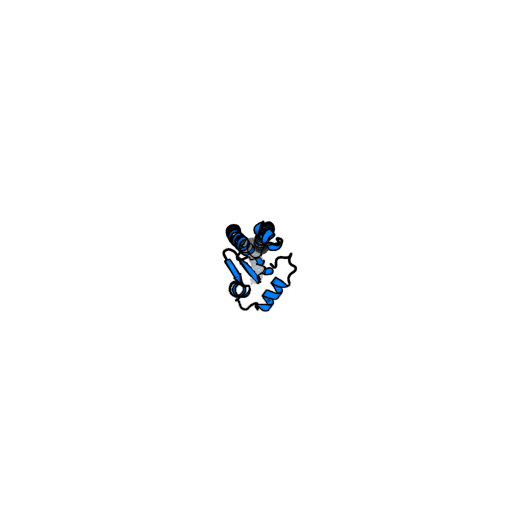 813 N N . THR A 1 99 ? -15.557 1.903 26.337 1.00 89.50 99 THR A N 1
ATOM 814 C CA . THR A 1 99 ? -14.257 1.498 25.770 1.00 89.50 99 THR A CA 1
ATOM 815 C C . THR A 1 99 ? -14.342 1.319 24.249 1.00 89.50 99 THR A C 1
ATOM 817 O O . THR A 1 99 ? -13.484 1.798 23.511 1.00 89.50 99 THR A O 1
ATOM 820 N N . ALA A 1 100 ? -15.424 0.707 23.755 1.00 89.25 100 ALA A N 1
ATOM 821 C CA . ALA A 1 100 ? -15.710 0.576 22.326 1.00 89.25 100 ALA A CA 1
ATOM 822 C C . ALA A 1 100 ? -15.801 1.940 21.616 1.00 89.25 100 ALA A C 1
ATOM 824 O O . ALA A 1 100 ? -15.220 2.136 20.548 1.00 89.25 100 ALA A O 1
ATOM 825 N N . TYR A 1 101 ? -16.487 2.912 22.222 1.00 90.25 101 TYR A N 1
ATOM 826 C CA . TYR A 1 101 ? -16.566 4.273 21.689 1.00 90.25 101 TYR A CA 1
ATOM 827 C C . TYR A 1 101 ? -15.199 4.979 21.673 1.00 90.25 101 TYR A C 1
ATOM 829 O O . TYR A 1 101 ? -14.868 5.669 20.703 1.00 90.25 101 TYR A O 1
ATOM 837 N N . GLN A 1 102 ? -14.384 4.795 22.716 1.00 92.06 102 GLN A N 1
ATOM 838 C CA . GLN A 1 102 ? -13.017 5.323 22.756 1.00 92.06 102 GLN A CA 1
ATOM 839 C C . GLN A 1 102 ? -12.154 4.733 21.637 1.00 92.06 102 GLN A C 1
ATOM 841 O O . GLN A 1 102 ? -11.501 5.493 20.918 1.00 92.06 102 GLN A O 1
ATOM 846 N N . LEU A 1 103 ? -12.235 3.417 21.421 1.00 92.62 103 LEU A N 1
ATOM 847 C CA . LEU A 1 103 ? -11.551 2.742 20.322 1.00 92.62 103 LEU A CA 1
ATOM 848 C C . LEU A 1 103 ? -11.986 3.309 18.964 1.00 92.62 103 LEU A C 1
ATOM 850 O O . LEU A 1 103 ? -11.147 3.672 18.155 1.00 92.62 103 LEU A O 1
ATOM 854 N N . VAL A 1 104 ? -13.283 3.489 18.714 1.00 93.00 104 VAL A N 1
ATOM 855 C CA . VAL A 1 104 ? -13.791 4.076 17.455 1.00 93.00 104 VAL A CA 1
ATOM 856 C C . VAL A 1 104 ? -13.240 5.480 17.185 1.00 93.00 104 VAL A C 1
ATOM 858 O O . VAL A 1 104 ? -12.957 5.836 16.035 1.00 93.00 104 VAL A O 1
ATOM 861 N N . LYS A 1 105 ? -13.075 6.294 18.233 1.00 92.31 105 LYS A N 1
ATOM 862 C CA . LYS A 1 105 ? -12.457 7.621 18.124 1.00 92.31 105 LYS A CA 1
ATOM 863 C C . LYS A 1 105 ? -10.975 7.519 17.755 1.00 92.31 105 LYS A C 1
ATOM 865 O O . LYS A 1 105 ? -10.498 8.331 16.965 1.00 92.31 105 LYS A O 1
ATOM 870 N N . GLU A 1 106 ? -10.270 6.538 18.301 1.00 92.56 106 GLU A N 1
ATOM 871 C CA . GLU A 1 106 ? -8.871 6.241 17.990 1.00 92.56 106 GLU A CA 1
ATOM 872 C C . GLU A 1 106 ? -8.698 5.694 16.566 1.00 92.56 106 GLU A C 1
ATOM 874 O O . GLU A 1 106 ? -7.862 6.200 15.822 1.00 92.56 106 GLU A O 1
ATOM 879 N N . LEU A 1 107 ? -9.575 4.788 16.115 1.00 93.19 107 LEU A N 1
ATOM 880 C CA . LEU A 1 107 ? -9.611 4.310 14.727 1.00 93.19 107 LEU A CA 1
ATOM 881 C C . LEU A 1 107 ? -9.771 5.471 13.731 1.00 93.19 107 LEU A C 1
ATOM 883 O O . LEU A 1 107 ? -9.212 5.432 12.637 1.00 93.19 107 LEU A O 1
ATOM 887 N N . ARG A 1 108 ? -10.478 6.545 14.108 1.00 92.19 108 ARG A N 1
ATOM 888 C CA . ARG A 1 108 ? -10.574 7.762 13.285 1.00 92.19 108 ARG A CA 1
ATOM 889 C C . ARG A 1 108 ? -9.252 8.520 13.169 1.00 92.19 108 ARG A C 1
ATOM 891 O O . ARG A 1 108 ? -8.970 9.086 12.111 1.00 92.19 108 ARG A O 1
ATOM 898 N N . LEU A 1 109 ? -8.439 8.520 14.224 1.00 91.69 109 LEU A N 1
ATOM 899 C CA . LEU A 1 109 ? -7.088 9.080 14.174 1.00 91.69 109 LEU A CA 1
ATOM 900 C C . LEU A 1 109 ? -6.200 8.220 13.274 1.00 91.69 109 LEU A C 1
ATOM 902 O O . LEU A 1 109 ? -5.574 8.762 12.368 1.00 91.69 109 LEU A O 1
ATOM 906 N N . TYR A 1 110 ? -6.241 6.894 13.421 1.00 93.00 110 TYR A N 1
ATOM 907 C CA . TYR A 1 110 ? -5.511 5.987 12.533 1.00 93.00 110 TYR A CA 1
ATOM 908 C C . TYR A 1 110 ? -5.917 6.141 11.070 1.00 93.00 110 TYR A C 1
ATOM 910 O O . TYR A 1 110 ? -5.051 6.219 10.208 1.00 93.00 110 TYR A O 1
ATOM 918 N N . LYS A 1 111 ? -7.211 6.287 10.771 1.00 92.31 111 LYS A N 1
ATOM 919 C CA . LYS A 1 111 ? -7.688 6.517 9.401 1.00 92.31 111 LYS A CA 1
ATOM 920 C C . LYS A 1 111 ? -7.1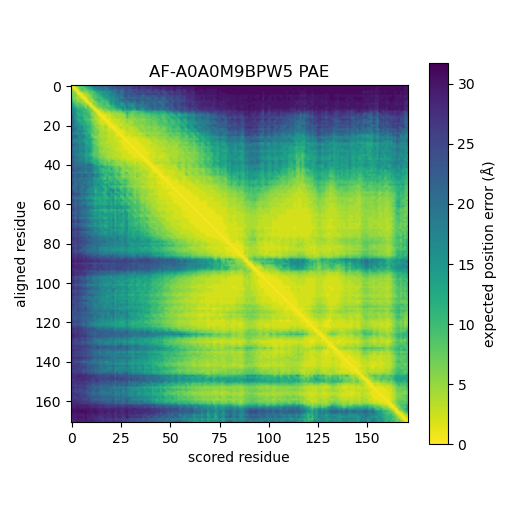40 7.817 8.805 1.00 92.31 111 LYS A C 1
ATOM 922 O O . LYS A 1 111 ? -6.901 7.883 7.605 1.00 92.31 111 LYS A O 1
ATOM 927 N N . THR A 1 112 ? -6.930 8.834 9.640 1.00 91.69 112 THR A N 1
ATOM 928 C CA . THR A 1 112 ? -6.298 10.093 9.220 1.00 91.69 112 THR A CA 1
ATOM 929 C C . THR A 1 112 ? -4.797 9.913 8.980 1.00 91.69 112 THR A C 1
ATOM 931 O O . THR A 1 112 ? -4.284 10.391 7.972 1.00 91.69 112 THR A O 1
ATOM 934 N N . SER A 1 113 ? -4.097 9.207 9.872 1.00 91.69 113 SER A N 1
ATOM 935 C CA . SER A 1 113 ? -2.653 8.957 9.759 1.00 91.69 113 SER A CA 1
ATOM 936 C C . SER A 1 113 ? -2.293 8.012 8.606 1.00 91.69 113 SER A C 1
ATOM 938 O O . SER A 1 113 ? -1.274 8.199 7.949 1.00 91.69 113 SER A O 1
ATOM 940 N N . TYR A 1 114 ? -3.149 7.028 8.328 1.00 92.50 114 TYR A N 1
ATOM 941 C CA . TYR A 1 114 ? -2.993 6.022 7.278 1.00 92.50 114 TYR A CA 1
ATOM 942 C C . TYR A 1 114 ? -4.007 6.249 6.149 1.00 92.50 114 TYR A C 1
ATOM 944 O O . TYR A 1 114 ? -4.777 5.361 5.785 1.00 92.50 114 TYR A O 1
ATOM 952 N N . ALA A 1 115 ? -4.019 7.463 5.593 1.00 90.06 115 ALA A N 1
ATOM 953 C CA . ALA A 1 115 ? -5.011 7.889 4.605 1.00 90.06 115 ALA A CA 1
ATOM 954 C C . ALA A 1 115 ? -5.031 7.051 3.309 1.00 90.06 115 ALA A C 1
ATOM 956 O O . ALA A 1 115 ? -6.050 7.041 2.624 1.00 90.06 115 ALA A O 1
ATOM 957 N N . SER A 1 116 ? -3.939 6.350 2.975 1.00 90.38 116 SER A N 1
ATOM 958 C CA . SER A 1 116 ? -3.866 5.465 1.802 1.00 90.38 116 SER A CA 1
ATOM 959 C C . SER A 1 116 ? -4.575 4.121 1.985 1.00 90.38 116 SER A C 1
ATOM 961 O O . SER A 1 116 ? -4.797 3.421 1.003 1.00 90.38 116 SER A O 1
ATOM 963 N N . ILE A 1 117 ? -4.919 3.74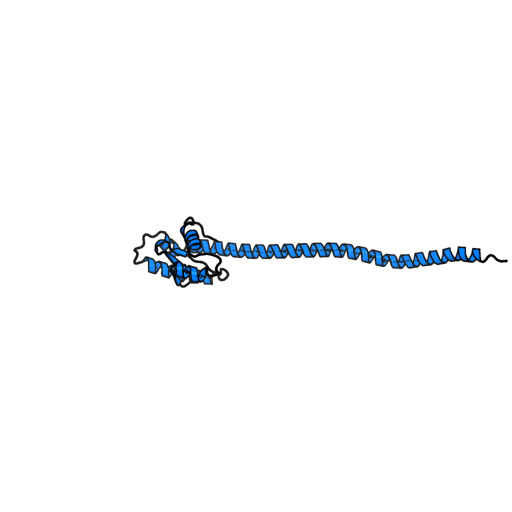3 3.220 1.00 90.88 117 ILE A N 1
ATOM 964 C CA . ILE A 1 117 ? -5.652 2.509 3.512 1.00 90.88 117 ILE A CA 1
ATOM 965 C C . ILE A 1 117 ? -7.141 2.828 3.444 1.00 90.88 117 ILE A C 1
ATOM 967 O O . ILE A 1 117 ? -7.639 3.579 4.283 1.00 90.88 117 ILE A O 1
ATOM 971 N N . ASP A 1 118 ? -7.857 2.263 2.470 1.00 89.19 118 ASP A N 1
ATOM 972 C CA . ASP A 1 118 ? -9.265 2.583 2.199 1.00 89.19 118 ASP A CA 1
ATOM 973 C C . ASP A 1 118 ? -10.210 2.213 3.345 1.00 89.19 118 ASP A C 1
ATOM 975 O O . ASP A 1 118 ? -11.074 3.013 3.706 1.00 89.19 118 ASP A O 1
ATOM 979 N N . GLU A 1 119 ? -10.028 1.063 3.987 1.00 88.69 119 GLU A N 1
ATOM 980 C CA . GLU A 1 119 ? -10.900 0.631 5.078 1.00 88.69 119 GLU A CA 1
ATOM 981 C C . GLU A 1 119 ? -10.199 -0.378 5.991 1.00 88.69 119 GLU A C 1
ATOM 983 O O . GLU A 1 119 ? -9.399 -1.192 5.538 1.00 88.69 119 GLU A O 1
ATOM 988 N N . PHE A 1 120 ? -10.521 -0.334 7.282 1.00 91.56 120 PHE A N 1
ATOM 989 C CA . PHE A 1 120 ? -10.136 -1.339 8.269 1.00 91.56 120 PHE A CA 1
ATOM 990 C C . PHE A 1 120 ? -11.163 -1.345 9.405 1.00 91.56 120 PHE A C 1
ATOM 992 O O . PHE A 1 120 ? -11.801 -0.327 9.695 1.00 91.56 120 PHE A O 1
ATOM 999 N N . TYR A 1 121 ? -11.338 -2.494 10.051 1.00 91.31 121 TYR A N 1
ATOM 1000 C CA . TYR A 1 121 ? -12.326 -2.663 11.111 1.00 91.31 121 TYR A CA 1
ATOM 1001 C C . TYR A 1 121 ? -11.911 -3.734 12.116 1.00 91.31 121 TYR A C 1
ATOM 1003 O O . TYR A 1 121 ? -11.104 -4.609 11.816 1.00 91.31 121 TYR A O 1
ATOM 1011 N N . VAL A 1 122 ? -12.491 -3.665 13.313 1.00 90.31 122 VAL A N 1
ATOM 1012 C CA . VAL A 1 122 ? -12.321 -4.670 14.368 1.00 90.31 122 VAL A CA 1
ATOM 1013 C C . VAL A 1 122 ? -13.631 -5.429 14.544 1.00 90.31 122 VAL A C 1
ATOM 1015 O O . VAL A 1 122 ? -14.695 -4.824 14.698 1.00 90.31 122 VAL A O 1
ATOM 1018 N N . VAL A 1 123 ? -13.552 -6.760 14.540 1.00 89.12 123 VAL A N 1
ATOM 1019 C CA . VAL A 1 123 ? -14.697 -7.645 14.784 1.00 89.12 123 VAL A CA 1
ATOM 1020 C C . VAL A 1 123 ? -14.808 -7.919 16.276 1.00 89.12 123 VAL A C 1
ATOM 1022 O O . VAL A 1 123 ? -13.957 -8.585 16.864 1.00 89.12 123 VAL A O 1
ATOM 1025 N N . TRP A 1 124 ? -15.883 -7.448 16.902 1.00 86.50 124 TRP A N 1
ATOM 1026 C CA . TRP A 1 124 ? -16.124 -7.686 18.316 1.00 86.50 124 TRP A CA 1
ATOM 1027 C C . TRP A 1 124 ? -17.074 -8.861 18.528 1.00 86.50 124 TRP A C 1
ATOM 1029 O O . TRP A 1 124 ? -18.297 -8.721 18.490 1.00 86.50 124 TRP A O 1
ATOM 1039 N N . LYS A 1 125 ? -16.498 -10.043 18.789 1.00 81.88 125 LYS A N 1
ATOM 1040 C CA . LYS A 1 125 ? -17.254 -11.302 18.919 1.00 81.88 125 LYS A CA 1
ATOM 1041 C C . LYS A 1 125 ? -18.299 -11.277 20.047 1.00 81.88 125 LYS A C 1
ATOM 1043 O O . LYS A 1 125 ? -19.359 -11.872 19.884 1.00 81.88 125 LYS A O 1
ATOM 1048 N N . LYS A 1 126 ? -18.033 -10.573 21.158 1.00 79.00 126 LYS A N 1
ATOM 1049 C CA . LYS A 1 126 ? -18.916 -10.526 22.344 1.00 79.00 126 LYS A CA 1
ATOM 1050 C C . LYS A 1 126 ? -20.288 -9.911 22.052 1.00 79.00 126 LYS A C 1
ATOM 1052 O O . LYS A 1 126 ? -21.279 -10.374 22.601 1.00 79.00 126 LYS A O 1
ATOM 1057 N N . ASP A 1 127 ? -20.323 -8.887 21.206 1.00 78.06 127 ASP A N 1
ATOM 1058 C CA . ASP A 1 127 ? -21.531 -8.116 20.881 1.00 78.06 127 ASP A CA 1
ATOM 1059 C C . ASP A 1 127 ? -21.993 -8.336 19.427 1.00 78.06 127 ASP A C 1
ATOM 1061 O O . ASP A 1 127 ? -22.957 -7.732 18.977 1.00 78.06 127 ASP A O 1
ATOM 1065 N N . GLN A 1 128 ? -21.296 -9.200 18.672 1.00 84.00 128 GLN A N 1
ATOM 1066 C CA . GLN A 1 128 ? -21.498 -9.403 17.227 1.00 84.00 128 GLN A CA 1
ATOM 1067 C C . GLN A 1 128 ? -21.517 -8.083 16.433 1.00 84.00 128 GLN A C 1
ATOM 1069 O O . GLN A 1 128 ? -22.247 -7.915 15.451 1.00 84.00 128 GLN A O 1
ATOM 1074 N N . SER A 1 129 ? -20.664 -7.156 16.862 1.00 87.06 129 SER A N 1
ATOM 1075 C CA . SER A 1 129 ? -20.574 -5.797 16.341 1.00 87.06 129 SER A CA 1
ATOM 1076 C C . SER A 1 129 ? -19.240 -5.578 15.633 1.00 87.06 129 SER A C 1
ATOM 1078 O O . SER A 1 129 ? -18.224 -6.196 15.949 1.00 87.06 129 SER A O 1
ATOM 1080 N N . ILE A 1 130 ? -19.243 -4.670 14.666 1.00 90.62 130 ILE A N 1
ATOM 1081 C CA . ILE A 1 130 ? -18.077 -4.233 13.909 1.00 90.62 130 ILE A CA 1
ATOM 1082 C C . ILE A 1 130 ? -17.756 -2.797 14.319 1.00 90.62 130 ILE A C 1
ATOM 1084 O O . ILE A 1 130 ? -18.597 -1.901 14.203 1.00 90.62 130 ILE A O 1
ATOM 1088 N N . LEU A 1 131 ? -16.531 -2.582 14.794 1.00 91.44 131 LEU A N 1
ATOM 1089 C CA . LEU A 1 131 ? -16.007 -1.264 15.141 1.00 91.44 131 LEU A CA 1
ATOM 1090 C C . LEU A 1 131 ? -15.213 -0.721 13.951 1.00 91.44 131 LEU A C 1
ATOM 1092 O O . LEU A 1 131 ? -14.255 -1.350 13.501 1.00 91.44 131 LEU A O 1
ATOM 1096 N N . ARG A 1 132 ? -15.604 0.451 13.451 1.00 91.19 132 ARG A N 1
ATOM 1097 C CA . ARG A 1 132 ? -14.961 1.146 12.326 1.00 91.19 132 ARG A CA 1
ATOM 1098 C C . ARG A 1 132 ? -14.513 2.534 12.742 1.00 91.19 132 ARG A C 1
ATOM 1100 O O . ARG A 1 132 ? -14.929 3.057 13.775 1.00 91.19 132 ARG A O 1
ATOM 1107 N N . SER A 1 133 ? -13.711 3.173 11.894 1.00 88.94 133 SER A N 1
ATOM 1108 C CA . SER A 1 133 ? -13.425 4.603 12.018 1.00 88.94 133 SER A CA 1
ATOM 1109 C C . SER A 1 133 ? -14.733 5.410 12.054 1.00 88.94 133 SER A C 1
ATOM 1111 O O . SER A 1 133 ? -15.454 5.527 11.064 1.00 88.94 133 SER A O 1
ATOM 1113 N N . GLY A 1 134 ? -15.062 5.954 13.227 1.00 84.19 134 GLY A N 1
ATOM 1114 C CA . GLY A 1 134 ? -16.207 6.842 13.434 1.00 84.19 134 GLY A CA 1
ATOM 1115 C C . GLY A 1 134 ? -17.578 6.196 13.681 1.00 84.19 134 GLY A C 1
ATOM 1116 O O . GLY A 1 134 ? -18.509 6.943 13.979 1.00 84.19 134 GLY A O 1
ATOM 1117 N N . ASN A 1 135 ? -17.749 4.870 13.604 1.00 87.88 135 ASN A N 1
ATOM 1118 C CA . ASN A 1 135 ? -19.024 4.232 13.963 1.00 87.88 135 ASN A CA 1
ATOM 1119 C C . ASN A 1 135 ? -18.886 2.777 14.450 1.00 87.88 135 ASN A C 1
ATOM 1121 O O . ASN A 1 135 ? -17.877 2.114 14.227 1.00 87.88 135 ASN A O 1
ATOM 1125 N N . ILE A 1 136 ? -19.942 2.304 15.117 1.00 89.69 136 ILE A N 1
ATOM 1126 C CA . ILE A 1 136 ? -20.162 0.902 15.491 1.00 89.69 136 ILE A CA 1
ATOM 1127 C C . ILE A 1 136 ? -21.413 0.440 14.751 1.00 89.69 136 ILE A C 1
ATOM 1129 O O . ILE A 1 136 ? -22.420 1.158 14.728 1.00 89.69 136 ILE A O 1
ATOM 1133 N N . ARG A 1 137 ? -21.349 -0.729 14.119 1.00 89.69 137 ARG A N 1
ATOM 1134 C CA . ARG A 1 137 ? -22.468 -1.325 13.380 1.00 89.69 137 ARG A CA 1
ATOM 1135 C C . ARG A 1 137 ? -22.623 -2.784 13.758 1.00 89.69 137 ARG A C 1
ATOM 1137 O O . ARG A 1 137 ? -21.630 -3.456 14.010 1.00 89.69 137 ARG A O 1
ATOM 1144 N N . ASP A 1 138 ? -23.851 -3.282 13.734 1.00 90.62 138 ASP A N 1
ATOM 1145 C CA . ASP A 1 138 ? -24.072 -4.721 13.762 1.00 90.62 138 ASP A CA 1
ATOM 1146 C C . ASP A 1 138 ? -23.463 -5.366 12.508 1.00 90.62 138 ASP A C 1
ATOM 1148 O O . ASP A 1 13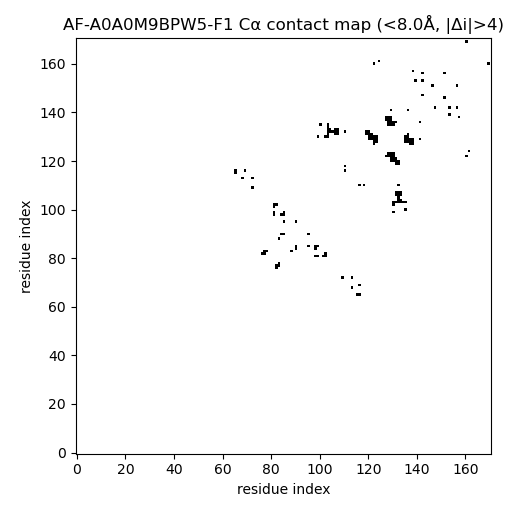8 ? -23.299 -4.728 11.460 1.00 90.62 138 ASP A O 1
ATOM 1152 N N . MET A 1 139 ? -23.135 -6.649 12.618 1.00 89.12 139 MET A N 1
ATOM 1153 C CA . MET A 1 139 ? -22.481 -7.406 11.557 1.00 89.12 139 MET A CA 1
ATOM 1154 C C . MET A 1 139 ? -23.243 -7.342 10.217 1.00 89.12 139 MET A C 1
ATOM 1156 O O . MET A 1 139 ? -22.621 -7.185 9.167 1.00 89.12 139 MET A O 1
ATOM 1160 N N . ARG A 1 140 ? -24.584 -7.381 10.218 1.00 88.81 140 ARG A N 1
ATOM 1161 C CA . ARG A 1 140 ? -25.388 -7.344 8.983 1.00 88.81 140 ARG A CA 1
ATOM 1162 C C . ARG A 1 140 ? -25.321 -5.979 8.309 1.00 88.81 140 ARG A C 1
ATOM 1164 O O . ARG A 1 140 ? -25.052 -5.904 7.111 1.00 88.81 140 ARG A O 1
ATOM 1171 N N 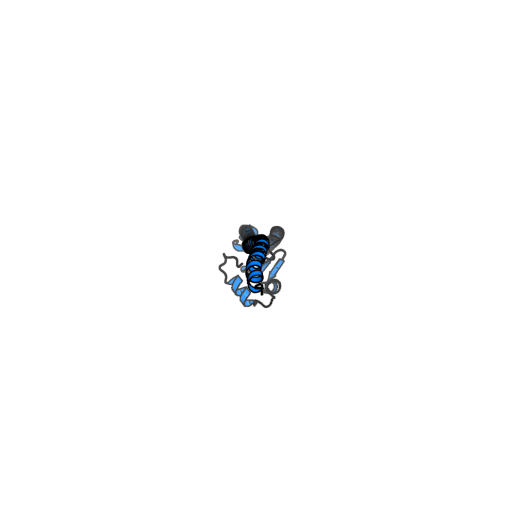. THR A 1 141 ? -25.519 -4.900 9.060 1.00 90.38 141 THR A N 1
ATOM 1172 C CA . THR A 1 141 ? -25.397 -3.539 8.521 1.00 90.38 141 THR A CA 1
ATOM 1173 C C . THR A 1 141 ? -23.979 -3.271 8.023 1.00 90.38 141 THR A C 1
ATOM 1175 O O . THR A 1 141 ? -23.805 -2.702 6.945 1.00 90.38 141 THR A O 1
ATOM 1178 N N . ALA A 1 142 ? -22.957 -3.724 8.756 1.00 89.44 142 ALA A N 1
ATOM 1179 C CA . ALA A 1 142 ? -21.567 -3.597 8.335 1.00 89.44 142 ALA A CA 1
ATOM 1180 C C . ALA A 1 142 ? -21.321 -4.290 6.987 1.00 89.44 142 ALA A C 1
ATOM 1182 O O . ALA A 1 142 ? -20.821 -3.644 6.065 1.00 89.44 142 ALA A O 1
ATOM 1183 N N . PHE A 1 143 ? -21.764 -5.542 6.830 1.00 89.75 143 PHE A N 1
ATOM 1184 C CA . PHE A 1 143 ? -21.671 -6.281 5.570 1.00 89.75 143 PHE A CA 1
ATOM 1185 C C . PHE A 1 143 ? -22.317 -5.532 4.403 1.00 89.75 143 PHE A C 1
ATOM 1187 O O . PHE A 1 143 ? -21.695 -5.367 3.355 1.00 89.75 143 PHE A O 1
ATOM 1194 N N . HIS A 1 144 ? -23.532 -5.009 4.593 1.00 89.00 144 HIS A N 1
ATOM 1195 C CA . HIS A 1 144 ? -24.223 -4.265 3.541 1.00 89.00 144 HIS A CA 1
ATOM 1196 C C . HIS A 1 144 ? -23.472 -2.999 3.105 1.00 89.00 144 HIS A C 1
ATOM 1198 O O . HIS A 1 144 ? -23.579 -2.593 1.951 1.00 89.00 144 HIS A O 1
ATOM 1204 N N . THR A 1 145 ? -22.699 -2.384 4.002 1.00 87.25 145 THR A N 1
ATOM 1205 C CA . THR A 1 145 ? -21.895 -1.193 3.682 1.00 87.25 145 THR A CA 1
ATOM 1206 C C . THR A 1 145 ? -20.496 -1.499 3.148 1.00 87.25 145 THR A C 1
ATOM 1208 O O . THR A 1 145 ? -19.914 -0.640 2.497 1.00 87.25 145 THR A O 1
ATOM 1211 N N . LEU A 1 146 ? -19.947 -2.682 3.439 1.00 85.50 146 LEU A N 1
ATOM 1212 C CA . LEU A 1 146 ? -18.568 -3.059 3.105 1.00 85.50 146 LEU A CA 1
ATOM 1213 C C . LEU A 1 146 ? -18.478 -3.977 1.880 1.00 85.50 146 LEU A C 1
ATOM 1215 O O . LEU A 1 146 ? -17.578 -3.830 1.061 1.00 85.50 146 LEU A O 1
ATOM 1219 N N . HIS A 1 147 ? -19.401 -4.932 1.759 1.00 83.38 147 HIS A N 1
ATOM 1220 C CA . HIS A 1 147 ? -19.258 -6.093 0.875 1.00 83.38 147 HIS A CA 1
ATOM 1221 C C . HIS A 1 147 ? -20.476 -6.336 -0.029 1.00 83.38 147 HIS A C 1
ATOM 1223 O O . HIS A 1 147 ? -20.538 -7.354 -0.717 1.00 83.38 147 HIS A O 1
ATOM 1229 N N . ASN A 1 148 ? -21.434 -5.404 -0.093 1.00 75.50 148 ASN A N 1
ATOM 1230 C CA . ASN A 1 148 ? -22.621 -5.511 -0.952 1.00 75.50 148 ASN A CA 1
ATOM 1231 C C . ASN A 1 148 ? -22.325 -5.233 -2.440 1.00 75.50 148 ASN A C 1
ATOM 1233 O O . ASN A 1 148 ? -22.994 -4.434 -3.089 1.00 75.50 148 ASN A O 1
ATOM 1237 N N . THR A 1 149 ? -21.288 -5.873 -2.975 1.00 75.94 149 THR A N 1
ATOM 1238 C CA . THR A 1 149 ? -20.889 -5.829 -4.389 1.00 75.94 149 THR A CA 1
ATOM 1239 C C . THR A 1 149 ? -21.366 -7.063 -5.162 1.00 75.94 149 THR A C 1
ATOM 1241 O O . THR A 1 149 ? -21.175 -7.142 -6.371 1.00 75.94 149 THR A O 1
ATOM 1244 N N . GLY A 1 150 ? -21.987 -8.033 -4.476 1.00 74.94 150 GLY A N 1
ATOM 1245 C CA . GLY A 1 150 ? -22.467 -9.298 -5.046 1.00 74.94 150 GLY A CA 1
ATOM 1246 C C . GLY A 1 150 ? -21.413 -10.410 -5.123 1.00 74.94 150 GLY A C 1
ATOM 1247 O O . GLY A 1 150 ? -21.746 -11.529 -5.497 1.00 74.94 150 GLY A O 1
ATOM 1248 N N . ALA A 1 151 ? -20.161 -10.134 -4.745 1.00 81.69 151 ALA A N 1
ATOM 1249 C CA . ALA A 1 151 ? -19.066 -11.107 -4.802 1.00 81.69 151 ALA A CA 1
ATOM 1250 C C . ALA A 1 151 ? -19.068 -12.124 -3.645 1.00 81.69 151 ALA A C 1
ATOM 1252 O O . ALA A 1 151 ? -18.452 -13.182 -3.748 1.00 81.69 151 ALA A O 1
ATOM 1253 N N . MET A 1 152 ? -19.735 -11.805 -2.535 1.00 85.38 152 MET A N 1
ATOM 1254 C CA . MET A 1 152 ? -19.719 -12.591 -1.302 1.00 85.38 152 MET A CA 1
ATOM 1255 C C . MET A 1 152 ? -21.110 -12.566 -0.670 1.00 85.38 152 MET A C 1
ATOM 1257 O O . MET A 1 152 ? -21.808 -11.561 -0.790 1.00 85.38 152 MET A O 1
ATOM 1261 N N . SER A 1 153 ? -21.527 -13.655 -0.014 1.00 89.25 153 SER A N 1
ATOM 1262 C CA . SER A 1 153 ? -22.748 -13.668 0.802 1.00 89.25 153 SER A CA 1
ATOM 1263 C C . SER A 1 153 ? -22.433 -13.292 2.250 1.00 89.25 153 SER A C 1
ATOM 1265 O O . SER A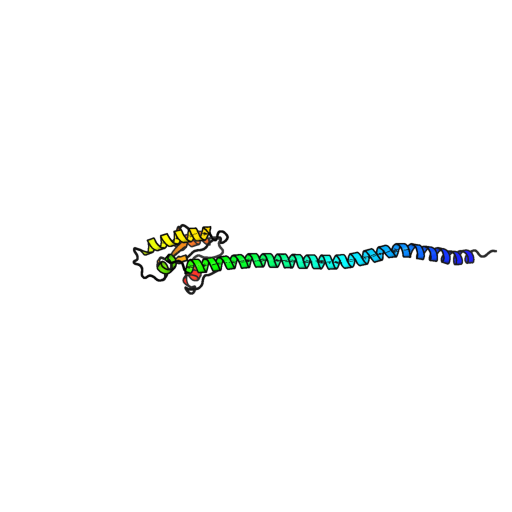 1 153 ? -21.292 -13.409 2.705 1.00 89.25 153 SER A O 1
ATOM 1267 N N . PHE A 1 154 ? -23.451 -12.856 2.990 1.00 87.56 154 PHE A N 1
ATOM 1268 C CA . PHE A 1 154 ? -23.300 -12.501 4.400 1.00 87.56 154 PHE A CA 1
ATOM 1269 C C . PHE A 1 154 ? -22.804 -13.685 5.239 1.00 87.56 154 PHE A C 1
ATOM 1271 O O . PHE A 1 154 ? -21.969 -13.519 6.121 1.00 87.56 154 PHE A O 1
ATOM 1278 N N . GLU A 1 155 ? -23.309 -14.881 4.951 1.00 88.19 155 GLU A N 1
ATOM 1279 C CA . GLU A 1 155 ? -22.982 -16.122 5.649 1.00 88.19 155 GLU A CA 1
ATOM 1280 C C . GLU A 1 155 ? -21.519 -16.498 5.418 1.00 88.19 155 GLU A C 1
ATOM 1282 O O . GLU A 1 155 ? -20.807 -16.758 6.382 1.00 88.19 155 GLU A O 1
ATOM 1287 N N . VAL A 1 156 ? -21.053 -16.430 4.164 1.00 87.56 156 VAL A N 1
ATOM 1288 C CA . VAL A 1 156 ? -19.649 -16.697 3.813 1.00 87.56 156 VAL A CA 1
ATOM 1289 C C . VAL A 1 156 ? -18.719 -15.720 4.526 1.00 87.56 156 VAL A C 1
ATOM 1291 O O . VAL A 1 156 ? -17.743 -16.141 5.141 1.00 87.56 156 VAL A O 1
ATOM 1294 N N . TRP A 1 157 ? -19.041 -14.425 4.494 1.00 88.19 157 TRP A N 1
ATOM 1295 C CA . TRP A 1 157 ? -18.248 -13.404 5.177 1.00 88.19 157 TRP A CA 1
ATOM 1296 C C . TRP A 1 157 ? -18.211 -13.622 6.692 1.00 88.19 157 TRP A C 1
ATOM 1298 O O . TRP A 1 157 ? -17.141 -13.618 7.299 1.00 88.19 157 TRP A O 1
ATOM 1308 N N . ARG A 1 158 ? -19.376 -13.856 7.307 1.00 88.00 158 ARG A N 1
ATOM 1309 C CA . ARG A 1 158 ? -19.505 -14.119 8.743 1.00 88.00 158 ARG A CA 1
ATOM 1310 C C . ARG A 1 158 ? -18.669 -15.326 9.160 1.00 88.00 158 ARG A C 1
ATOM 1312 O O . ARG A 1 158 ? -17.980 -15.267 10.176 1.00 88.00 158 ARG A O 1
ATOM 1319 N N . ASP A 1 159 ? -18.746 -16.414 8.405 1.00 86.50 159 ASP A N 1
ATOM 1320 C CA . ASP A 1 159 ? -18.051 -17.649 8.747 1.00 86.50 159 ASP A CA 1
ATOM 1321 C C . ASP A 1 159 ? -16.528 -17.481 8.588 1.00 86.50 159 ASP A C 1
ATOM 1323 O O . ASP A 1 159 ? -15.776 -17.987 9.418 1.00 86.50 159 ASP A O 1
ATOM 1327 N N . GLN A 1 160 ? -16.063 -16.678 7.621 1.00 84.62 160 GLN A N 1
ATOM 1328 C CA . GLN A 1 160 ? -14.647 -16.308 7.486 1.00 84.62 160 GLN A CA 1
ATOM 1329 C C . GLN A 1 160 ? -14.133 -15.490 8.681 1.00 84.62 160 GLN A C 1
ATOM 1331 O O . GLN A 1 160 ? -13.105 -15.831 9.264 1.00 84.62 160 GLN A O 1
ATOM 1336 N N . ILE A 1 161 ? -14.846 -14.434 9.086 1.00 83.88 161 ILE A N 1
ATOM 1337 C CA . ILE A 1 161 ? -14.386 -13.547 10.170 1.00 83.88 161 ILE A CA 1
ATOM 1338 C C . ILE A 1 161 ? -14.546 -14.159 11.569 1.00 83.88 161 ILE A C 1
ATOM 1340 O O . ILE A 1 161 ? -13.796 -13.821 12.486 1.00 83.88 161 ILE A O 1
ATOM 1344 N N . LEU A 1 162 ? -15.531 -15.042 11.772 1.00 81.25 162 LEU A N 1
ATOM 1345 C CA . LEU A 1 162 ? -15.743 -15.708 13.061 1.00 81.25 162 LEU A CA 1
ATOM 1346 C C . LEU A 1 162 ? -14.941 -17.007 13.189 1.00 81.25 162 LEU A C 1
ATOM 1348 O O . LEU A 1 162 ? -14.539 -17.331 14.312 1.00 81.25 162 LEU A O 1
ATOM 1352 N N . GLY A 1 163 ? -14.716 -17.707 12.071 1.00 72.25 163 GLY A N 1
ATOM 1353 C CA . GLY A 1 163 ? -13.997 -18.979 11.984 1.00 72.25 163 GLY A CA 1
ATOM 1354 C C . GLY A 1 163 ? -12.480 -18.861 11.808 1.00 72.25 163 GLY A C 1
ATOM 1355 O O . GLY A 1 163 ? -11.788 -19.857 11.998 1.00 72.25 163 GLY A O 1
ATOM 1356 N N . GLY A 1 164 ? -11.951 -17.676 11.487 1.00 63.50 164 GLY A N 1
ATOM 1357 C CA . GLY A 1 164 ? -10.509 -17.422 11.517 1.00 63.50 164 GLY A CA 1
ATOM 1358 C C . GLY A 1 164 ? -9.932 -17.555 12.933 1.00 63.50 164 GLY A C 1
ATOM 1359 O O . GLY A 1 164 ? -10.576 -17.151 13.912 1.00 63.50 164 GLY A O 1
ATOM 1360 N N . GLU A 1 165 ? -8.723 -18.120 13.047 1.00 57.06 165 GLU A N 1
ATOM 1361 C CA . GLU A 1 165 ? -7.967 -18.105 14.303 1.00 57.06 165 GLU A CA 1
ATOM 1362 C C . GLU A 1 165 ? -7.849 -16.657 14.796 1.00 57.06 165 GLU A C 1
ATOM 1364 O O . GLU A 1 165 ? -7.521 -15.750 14.033 1.00 57.06 165 GLU A O 1
ATOM 1369 N N . THR A 1 166 ? -8.161 -16.434 16.074 1.00 53.69 166 THR A N 1
ATOM 1370 C CA . THR A 1 166 ? -8.351 -15.109 16.695 1.00 53.69 166 THR A CA 1
ATOM 1371 C C . THR A 1 166 ? -7.145 -14.169 16.625 1.00 53.69 166 THR A C 1
ATOM 1373 O O . THR A 1 166 ? -7.310 -12.987 16.917 1.00 53.69 166 THR A O 1
ATOM 1376 N N . ASP A 1 167 ? -5.985 -14.664 16.191 1.00 51.97 167 ASP A N 1
ATOM 1377 C CA . ASP A 1 167 ? -4.707 -13.951 16.208 1.00 51.97 167 ASP A CA 1
ATOM 1378 C C . ASP A 1 167 ? -4.169 -13.608 14.802 1.00 51.97 167 ASP A C 1
ATOM 1380 O O . ASP A 1 167 ? -3.059 -13.086 14.681 1.00 51.97 167 ASP A O 1
ATOM 1384 N N . GLN A 1 168 ? -4.923 -13.878 13.725 1.00 51.12 168 GLN A N 1
ATOM 1385 C CA . GLN A 1 168 ? -4.504 -13.552 12.355 1.00 51.12 168 GLN A CA 1
ATOM 1386 C C . GLN A 1 168 ? -5.493 -12.615 11.654 1.00 51.12 168 GLN A C 1
ATOM 1388 O O . GLN A 1 168 ? -6.677 -12.910 11.507 1.00 51.12 168 GLN A O 1
ATOM 1393 N N . PHE A 1 169 ? -4.983 -11.471 11.191 1.00 51.34 169 PHE A N 1
ATOM 1394 C CA . PHE A 1 169 ? -5.738 -10.548 10.348 1.00 51.34 169 PHE A CA 1
ATOM 1395 C C . PHE A 1 169 ? -5.921 -11.146 8.955 1.00 51.34 169 PHE A C 1
ATOM 1397 O O . PHE A 1 169 ? -4.963 -11.614 8.338 1.00 51.34 169 PHE A O 1
ATOM 1404 N N . VAL A 1 170 ? -7.152 -11.091 8.455 1.00 56.66 170 VAL A N 1
ATOM 1405 C CA . VAL A 1 170 ? -7.470 -11.416 7.064 1.00 56.66 170 VAL A CA 1
ATOM 1406 C C . VAL A 1 170 ? -7.134 -10.184 6.224 1.00 56.66 170 VAL A C 1
ATOM 1408 O O . VAL A 1 170 ? -7.707 -9.118 6.456 1.00 56.66 170 VAL A O 1
ATOM 1411 N N . ILE A 1 171 ? -6.163 -10.322 5.316 1.00 49.00 171 ILE A N 1
ATOM 1412 C CA . ILE A 1 171 ? -5.826 -9.311 4.297 1.00 49.00 171 ILE A CA 1
ATOM 1413 C C . ILE A 1 171 ? -6.737 -9.515 3.091 1.00 49.00 171 ILE A C 1
ATOM 1415 O O . ILE A 1 171 ? -6.864 -10.685 2.662 1.00 49.00 171 ILE A O 1
#

Solvent-accessible surface area (backbone atoms only — not comparable to full-atom values): 9901 Å² total; per-residue (Å²): 140,81,70,68,68,62,62,50,64,58,45,52,54,55,52,49,55,49,52,52,55,58,46,51,66,58,45,54,62,53,54,53,52,50,54,51,49,56,51,51,51,54,50,51,52,53,49,52,51,51,51,50,52,49,51,52,51,50,53,48,51,54,52,53,49,52,54,50,50,52,52,50,52,50,51,56,52,66,69,30,66,46,50,44,44,72,72,70,48,90,62,54,84,84,51,46,63,56,44,51,52,52,36,20,56,48,39,39,50,50,48,62,76,42,63,88,57,90,79,70,73,46,80,39,78,93,75,51,29,34,41,26,59,75,47,76,34,48,50,69,63,43,42,61,76,75,48,72,78,77,85,58,53,73,66,60,52,49,49,53,71,70,66,45,62,94,88,60,85,87,129

Secondary structure (DSSP, 8-state):
---HHHHHHHHHHHHHHHHHHHHHHHHHHHHHHHHHHHHHHHHHHHHHHHHHHHHHHHHHHHHHHHHHHHHHHHHHHHT-HHHHHHHH----TTTHHHHHHHHHHHHHHHHHHTTT----EEEETTTTEEEETTEEEEHHHHHHHHTTTTTS-HHHHHHHHHHS-TT----

Organism: NCBI:txid1705561

Foldseek 3Di:
DDDPVVVVVVVCVVVVVVVVVVVVVVVVVVVVVVVVVVVCVVVVVVVVVVVVVVVVVVVVVVVVVLVVLVVVLVVVLVPDPLNCCLPPPPDDPVCNVVSLVVSLCVLLVSCVVSVVDPWDWDQRPVVCWIRTNPDIGHLVVVCCVPPVPPPDDSVRVVCVVVVDDPPDDDD

Mean predicted aligned error: 11.43 Å